Protein AF-A0A821RF30-F1 (afdb_monomer)

Mean predicted aligned error: 3.2 Å

Solvent-accessible surface area (backbone atoms only — not comparable to full-atom values): 5169 Å² total; per-residue (Å²): 110,69,66,56,52,51,42,51,36,61,76,75,39,38,80,80,38,57,67,56,55,54,52,47,58,74,48,50,72,69,55,61,79,50,70,83,43,78,91,40,50,63,51,50,50,37,52,50,53,52,42,54,58,52,48,59,59,55,70,70,46,92,62,86,47,73,65,53,48,50,55,49,46,67,56,47,46,77,70,55,67,66,86,76,51,124

Foldseek 3Di:
DVLVVLLCCLLPPCLVCLVSLVVCLVPVVVCVVCCVPPVCPLSNQSSCLSNVQLVVQCVPDPDPDVVVSSVSSNVCSVVRPSVSRD

pLDDT: mean 92.4, std 3.63, range [76.62, 96.69]

Radius of gyration: 12.78 Å; Cα contacts (8 Å, |Δi|>4): 63; chains: 1; bounding box: 32×19×32 Å

Sequence (86 aa):
MILEIINSCLTHTLRYNVNLIYALLYNREIFDYYRTHPSFQDILRNIDTTITFFAEKIDQLKYRSAEYVKETLETSVKQFPLDRLK

Structure (mmCIF, N/CA/C/O backbone):
data_AF-A0A821RF30-F1
#
_entry.id   AF-A0A821RF30-F1
#
loop_
_atom_site.group_PDB
_atom_site.id
_atom_site.type_symbol
_atom_site.label_atom_id
_atom_site.label_alt_id
_atom_site.label_comp_id
_atom_site.label_asym_id
_atom_site.label_entity_id
_atom_site.label_seq_id
_atom_site.pdbx_PDB_ins_code
_atom_site.Cartn_x
_atom_site.Cartn_y
_atom_site.Cartn_z
_atom_site.occupancy
_atom_site.B_iso_or_equiv
_atom_site.auth_seq_id
_atom_site.auth_comp_id
_atom_site.auth_asym_id
_atom_site.auth_atom_id
_atom_site.pdbx_PDB_model_num
ATOM 1 N N . MET A 1 1 ? 14.542 8.220 -9.988 1.00 82.12 1 MET A N 1
ATOM 2 C CA . MET A 1 1 ? 14.750 9.144 -8.848 1.00 82.12 1 MET A CA 1
ATOM 3 C C . MET A 1 1 ? 13.521 9.239 -7.944 1.00 82.12 1 MET A C 1
ATOM 5 O O . MET A 1 1 ? 13.649 8.856 -6.798 1.00 82.12 1 MET A O 1
ATOM 9 N N . ILE A 1 2 ? 12.333 9.665 -8.409 1.00 89.94 2 ILE A N 1
ATOM 10 C CA . ILE A 1 2 ? 11.134 9.730 -7.534 1.00 89.94 2 ILE A CA 1
ATOM 11 C C . ILE A 1 2 ? 10.703 8.349 -7.011 1.00 89.94 2 ILE A C 1
ATOM 13 O O . ILE A 1 2 ? 10.479 8.213 -5.814 1.00 89.94 2 ILE A O 1
ATOM 17 N N . LEU A 1 3 ? 10.641 7.320 -7.866 1.00 92.75 3 LEU A N 1
ATOM 18 C CA . LEU A 1 3 ? 10.299 5.954 -7.431 1.00 92.75 3 LEU A CA 1
ATOM 19 C C . LEU A 1 3 ? 11.274 5.417 -6.371 1.00 92.75 3 LEU A C 1
ATOM 21 O O . LEU A 1 3 ? 10.841 4.822 -5.395 1.00 92.75 3 LEU A O 1
ATOM 25 N N . GLU A 1 4 ? 12.566 5.712 -6.509 1.00 93.25 4 GLU A N 1
ATOM 26 C CA . GLU A 1 4 ? 13.591 5.364 -5.512 1.00 93.25 4 GLU A CA 1
ATOM 27 C C . GLU A 1 4 ? 13.373 6.081 -4.174 1.00 93.25 4 GLU A C 1
ATOM 29 O O . GLU A 1 4 ? 13.534 5.486 -3.113 1.00 93.25 4 GLU A O 1
ATOM 34 N N . ILE A 1 5 ? 12.973 7.359 -4.208 1.00 94.25 5 ILE A N 1
ATOM 35 C CA . ILE A 1 5 ? 12.640 8.123 -2.998 1.00 94.25 5 ILE A CA 1
ATOM 36 C C . ILE A 1 5 ? 11.428 7.498 -2.306 1.00 94.25 5 ILE A C 1
ATOM 38 O O . ILE 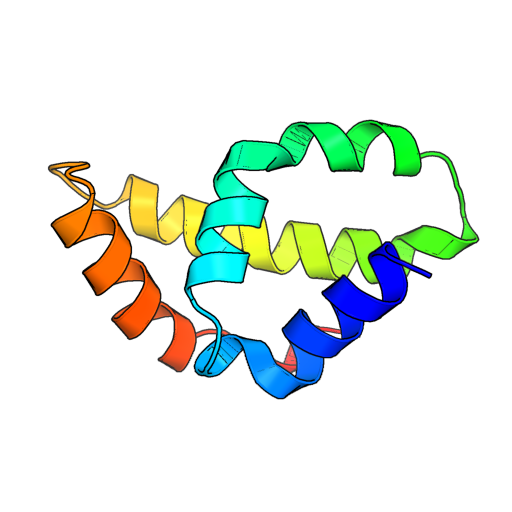A 1 5 ? 11.466 7.276 -1.099 1.00 94.25 5 ILE A O 1
ATOM 42 N N . ILE A 1 6 ? 10.379 7.170 -3.069 1.00 94.25 6 ILE A N 1
ATOM 43 C CA . ILE A 1 6 ? 9.204 6.467 -2.542 1.00 94.25 6 ILE A CA 1
ATOM 44 C C . ILE A 1 6 ? 9.638 5.140 -1.919 1.00 94.25 6 ILE A C 1
ATOM 46 O O . ILE A 1 6 ? 9.287 4.880 -0.773 1.00 94.25 6 ILE A O 1
ATOM 50 N N . ASN A 1 7 ? 10.449 4.346 -2.623 1.00 94.50 7 ASN A N 1
ATOM 51 C CA . ASN A 1 7 ? 10.948 3.064 -2.135 1.00 94.50 7 ASN A CA 1
ATOM 52 C C . ASN A 1 7 ? 11.713 3.208 -0.813 1.00 94.50 7 ASN A C 1
ATOM 54 O O . ASN A 1 7 ? 11.421 2.517 0.156 1.00 94.50 7 ASN A O 1
ATOM 58 N N . SER A 1 8 ? 12.630 4.172 -0.736 1.00 94.00 8 SER A N 1
ATOM 59 C CA . SER A 1 8 ? 13.374 4.479 0.487 1.00 94.00 8 SER A CA 1
ATOM 60 C C . SER A 1 8 ? 12.439 4.856 1.641 1.00 94.00 8 SER A C 1
ATOM 62 O O . SER A 1 8 ? 12.604 4.376 2.766 1.00 94.00 8 SER A O 1
ATOM 64 N N . CYS A 1 9 ? 11.398 5.651 1.374 1.00 94.81 9 CYS A N 1
ATOM 65 C CA . CYS A 1 9 ? 10.393 5.957 2.385 1.00 94.81 9 CYS A CA 1
ATOM 66 C C . CYS A 1 9 ? 9.608 4.714 2.828 1.00 94.81 9 CYS A C 1
ATOM 68 O O . CYS A 1 9 ? 9.405 4.535 4.028 1.00 94.81 9 CYS A O 1
ATOM 70 N N . LEU A 1 1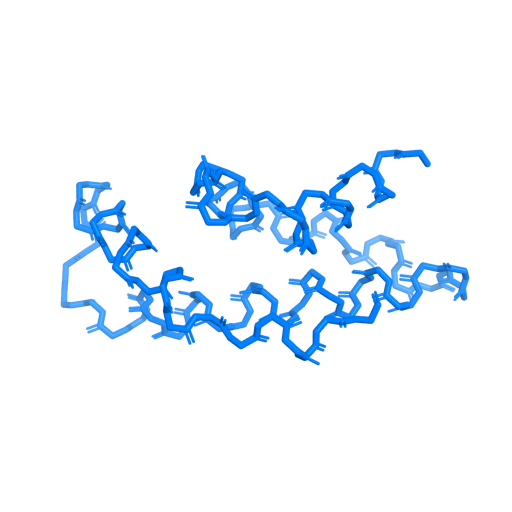0 ? 9.202 3.840 1.901 1.00 93.62 10 LEU A N 1
ATOM 71 C CA . LEU A 1 10 ? 8.502 2.590 2.219 1.00 93.62 10 LEU A CA 1
ATOM 72 C C . LEU A 1 10 ? 9.346 1.673 3.115 1.00 93.62 10 LEU A C 1
ATOM 74 O O . LEU A 1 10 ? 8.835 1.121 4.088 1.00 93.62 10 LEU A O 1
ATOM 78 N N . THR A 1 11 ? 10.640 1.554 2.826 1.00 92.12 11 THR A N 1
ATOM 79 C CA . THR A 1 11 ? 11.530 0.623 3.528 1.00 92.12 11 THR A CA 1
ATOM 80 C C . THR A 1 11 ? 12.026 1.172 4.867 1.00 92.12 11 THR A C 1
ATOM 82 O O . THR A 1 11 ? 12.183 0.414 5.824 1.00 92.12 11 THR A O 1
ATOM 85 N N . HIS A 1 12 ? 12.250 2.486 4.978 1.00 92.12 12 HIS A N 1
ATOM 86 C CA . HIS A 1 12 ? 12.934 3.063 6.143 1.00 92.12 12 HIS A CA 1
ATOM 87 C C . HIS A 1 12 ? 12.067 3.963 7.022 1.00 92.12 12 HIS A C 1
ATOM 89 O O . HIS A 1 12 ? 12.309 4.047 8.226 1.00 92.12 12 HIS A O 1
ATOM 95 N N . THR A 1 13 ? 11.072 4.655 6.461 1.00 92.19 13 THR A N 1
ATOM 96 C CA . THR A 1 13 ? 10.358 5.722 7.186 1.00 92.19 13 THR A CA 1
ATOM 97 C C . THR A 1 13 ? 8.839 5.589 7.178 1.00 92.19 13 THR A C 1
ATOM 99 O O . THR A 1 13 ? 8.158 6.433 7.759 1.00 92.19 13 THR A O 1
ATOM 102 N N . LEU A 1 14 ? 8.295 4.502 6.623 1.00 91.69 14 LEU A N 1
ATOM 103 C CA . LEU A 1 14 ? 6.856 4.289 6.446 1.00 91.69 14 LEU A CA 1
ATOM 104 C C . LEU A 1 14 ? 6.052 4.465 7.739 1.00 91.69 14 LEU A C 1
ATOM 106 O O . LEU A 1 14 ? 5.011 5.115 7.741 1.00 91.69 14 LEU A O 1
ATOM 110 N N . ARG A 1 15 ? 6.577 3.956 8.863 1.00 90.00 15 ARG A N 1
ATOM 111 C CA . ARG A 1 15 ? 5.953 4.066 10.197 1.00 90.00 15 ARG A CA 1
ATOM 112 C C . ARG A 1 15 ? 5.779 5.504 10.684 1.00 90.00 15 ARG A C 1
ATOM 114 O O . ARG A 1 15 ? 4.902 5.758 11.501 1.00 90.00 15 ARG A O 1
ATOM 121 N N . TYR A 1 16 ? 6.597 6.423 10.186 1.00 88.12 16 TYR A N 1
ATOM 122 C CA . TYR A 1 16 ? 6.562 7.843 10.532 1.00 88.12 16 TYR A CA 1
ATOM 123 C C . TYR A 1 16 ? 5.856 8.683 9.461 1.00 88.12 16 TYR A C 1
ATOM 125 O O . TYR A 1 16 ? 5.665 9.880 9.654 1.00 88.12 16 TYR A O 1
ATOM 133 N N . ASN A 1 17 ? 5.469 8.076 8.333 1.00 90.25 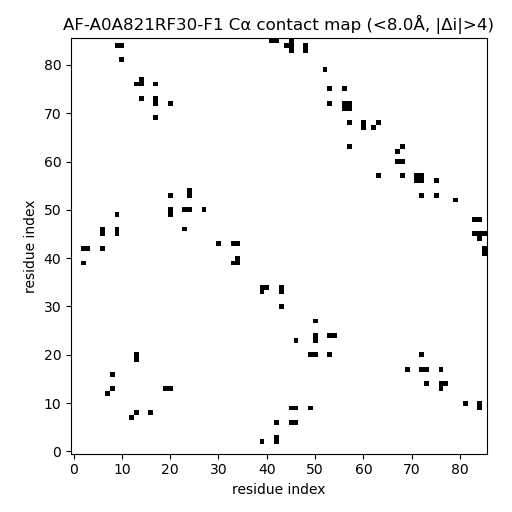17 ASN A N 1
ATOM 134 C CA . ASN A 1 17 ? 4.941 8.785 7.176 1.00 90.25 17 ASN A CA 1
ATOM 135 C C . ASN A 1 17 ? 3.637 8.158 6.666 1.00 90.25 17 ASN A C 1
ATOM 137 O O . ASN A 1 17 ? 3.539 7.657 5.549 1.00 90.25 17 ASN A O 1
ATOM 141 N N . VAL A 1 18 ? 2.601 8.211 7.504 1.00 90.62 18 VAL A N 1
ATOM 142 C CA . VAL A 1 18 ? 1.270 7.680 7.169 1.00 90.62 18 VAL A CA 1
ATOM 143 C C . VAL A 1 18 ? 0.613 8.441 6.011 1.00 90.62 18 VAL A C 1
ATOM 145 O O . VAL A 1 18 ? -0.115 7.855 5.210 1.00 90.62 18 VAL A O 1
ATOM 148 N N . ASN A 1 19 ? 0.927 9.729 5.856 1.00 92.44 19 ASN A N 1
ATOM 149 C CA . ASN A 1 19 ? 0.442 10.534 4.734 1.00 92.44 19 ASN A CA 1
ATOM 150 C C . ASN A 1 19 ? 0.922 9.992 3.381 1.00 92.44 19 ASN A C 1
ATOM 152 O O . ASN A 1 19 ? 0.183 10.073 2.400 1.00 92.44 19 ASN A O 1
ATOM 156 N N . LEU A 1 20 ? 2.119 9.394 3.324 1.00 94.88 20 LEU A N 1
ATOM 157 C CA . LEU A 1 20 ? 2.592 8.719 2.118 1.00 94.88 20 LEU A CA 1
ATOM 158 C C . LEU A 1 20 ? 1.691 7.533 1.759 1.00 94.88 20 LEU A C 1
ATOM 160 O O . LEU A 1 20 ? 1.318 7.399 0.600 1.00 94.88 20 LEU A O 1
ATOM 164 N N . ILE A 1 21 ? 1.280 6.716 2.734 1.00 95.19 21 ILE A N 1
ATOM 165 C CA . ILE A 1 21 ? 0.363 5.588 2.496 1.00 95.19 21 ILE A CA 1
ATOM 166 C C . ILE A 1 21 ? -0.954 6.089 1.899 1.00 95.19 21 ILE A C 1
ATOM 168 O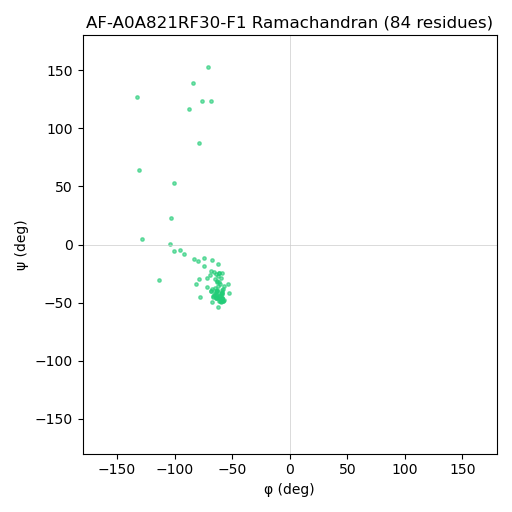 O . ILE A 1 21 ? -1.427 5.550 0.901 1.00 95.19 21 ILE A O 1
ATOM 172 N N . TYR A 1 22 ? -1.515 7.157 2.470 1.00 93.50 22 TYR A N 1
ATOM 173 C CA . TYR A 1 22 ? -2.731 7.779 1.949 1.00 93.50 22 TYR A CA 1
ATOM 174 C C . TYR A 1 22 ? -2.556 8.251 0.497 1.00 93.50 22 TYR A C 1
ATOM 176 O O . TYR A 1 22 ? -3.390 7.962 -0.362 1.00 93.50 22 TYR A O 1
ATOM 184 N N . ALA A 1 23 ? -1.445 8.930 0.200 1.00 95.00 23 ALA A N 1
ATOM 185 C CA . ALA A 1 23 ? -1.140 9.403 -1.146 1.00 95.00 23 ALA A CA 1
ATOM 186 C C . ALA A 1 23 ? -0.971 8.252 -2.154 1.00 95.00 23 ALA A C 1
ATOM 188 O O . ALA A 1 23 ? -1.439 8.375 -3.286 1.00 95.00 23 ALA A O 1
ATOM 189 N N . LEU A 1 24 ? -0.345 7.142 -1.750 1.00 95.75 24 LEU A N 1
ATOM 190 C CA . LEU A 1 24 ? -0.176 5.947 -2.583 1.00 95.75 24 LEU A CA 1
ATOM 191 C C . LEU A 1 24 ? -1.513 5.270 -2.889 1.00 95.75 24 LEU A C 1
ATOM 193 O O . LEU A 1 24 ? -1.764 4.918 -4.036 1.00 95.75 24 LEU A O 1
ATOM 197 N N . LEU A 1 25 ? -2.388 5.135 -1.888 1.00 94.56 25 LEU A N 1
ATOM 198 C CA . LEU A 1 25 ? -3.729 4.574 -2.066 1.00 94.56 25 LEU A CA 1
ATOM 199 C C . LEU A 1 25 ? -4.569 5.410 -3.039 1.00 94.56 25 LEU A C 1
ATOM 201 O O . LEU A 1 25 ? -5.228 4.854 -3.917 1.00 94.56 25 LEU A O 1
ATOM 205 N N . TYR A 1 26 ? -4.525 6.738 -2.895 1.00 94.19 26 TYR A N 1
ATOM 206 C CA . TYR A 1 26 ? -5.283 7.661 -3.740 1.00 94.19 26 TYR A CA 1
ATOM 207 C C . TYR A 1 26 ? -4.766 7.693 -5.186 1.00 94.19 26 TYR A C 1
ATOM 209 O O . TYR A 1 26 ? -5.557 7.720 -6.122 1.00 94.19 26 TYR A O 1
ATOM 217 N N . ASN A 1 27 ? -3.445 7.655 -5.380 1.00 95.06 27 ASN A N 1
ATOM 218 C CA . ASN A 1 27 ? -2.806 7.804 -6.693 1.00 95.06 27 ASN A CA 1
ATOM 219 C C . ASN A 1 27 ? -2.309 6.477 -7.293 1.00 95.06 27 ASN A C 1
ATOM 221 O O . ASN A 1 27 ? -1.405 6.489 -8.130 1.00 95.06 27 ASN A O 1
ATOM 225 N N . ARG A 1 28 ? -2.861 5.332 -6.870 1.00 94.88 28 ARG A N 1
ATOM 226 C CA . ARG A 1 28 ? -2.331 4.003 -7.226 1.00 94.88 28 ARG A CA 1
ATOM 227 C C . ARG A 1 28 ? -2.174 3.777 -8.737 1.00 94.88 28 ARG A C 1
ATOM 229 O O . ARG A 1 28 ? -1.231 3.128 -9.169 1.00 94.88 28 ARG A O 1
ATOM 236 N N . GLU A 1 29 ? -3.067 4.352 -9.538 1.00 95.25 29 GLU A N 1
ATOM 237 C CA . GLU A 1 29 ? -3.116 4.165 -10.995 1.00 95.25 29 GLU A CA 1
ATOM 238 C C . GLU A 1 29 ? -1.919 4.806 -11.714 1.00 95.25 29 GLU A C 1
ATOM 240 O O . GLU A 1 29 ? -1.529 4.365 -12.792 1.00 95.25 29 GLU A O 1
ATOM 245 N N . ILE A 1 30 ? -1.260 5.800 -11.102 1.00 94.62 30 ILE A N 1
ATOM 246 C CA . ILE A 1 30 ? -0.062 6.433 -11.678 1.00 94.62 30 ILE A CA 1
ATOM 247 C C . ILE A 1 30 ? 1.081 5.414 -11.821 1.00 94.62 30 ILE A C 1
ATOM 249 O O . ILE A 1 30 ? 1.929 5.547 -12.708 1.00 94.62 30 ILE A O 1
ATOM 253 N N . PHE A 1 31 ? 1.105 4.377 -10.979 1.00 94.44 31 PHE A N 1
ATOM 254 C CA . PHE A 1 31 ? 2.143 3.351 -11.019 1.00 94.44 31 PHE A CA 1
ATOM 255 C C . PHE A 1 31 ? 1.992 2.380 -12.197 1.00 94.44 31 PHE A C 1
ATOM 257 O O . PHE A 1 31 ? 2.979 1.772 -12.615 1.00 94.44 31 PHE A O 1
ATOM 264 N N . ASP A 1 32 ? 0.806 2.305 -12.807 1.00 92.94 32 ASP A N 1
ATOM 265 C CA . ASP A 1 32 ? 0.534 1.410 -13.934 1.00 92.94 32 ASP A CA 1
ATOM 266 C C . ASP A 1 32 ? 1.384 1.753 -15.163 1.00 92.94 32 ASP A C 1
AT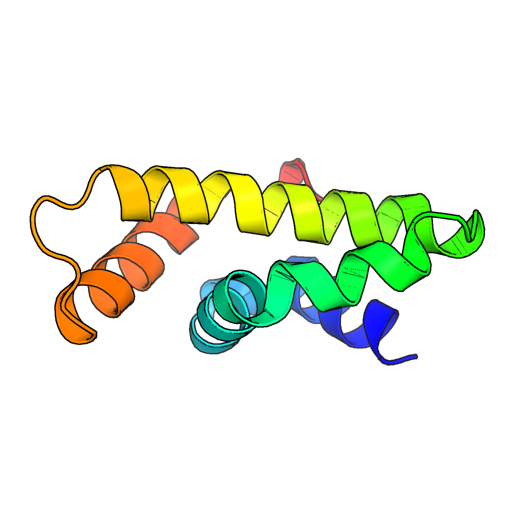OM 268 O O . ASP A 1 32 ? 1.835 0.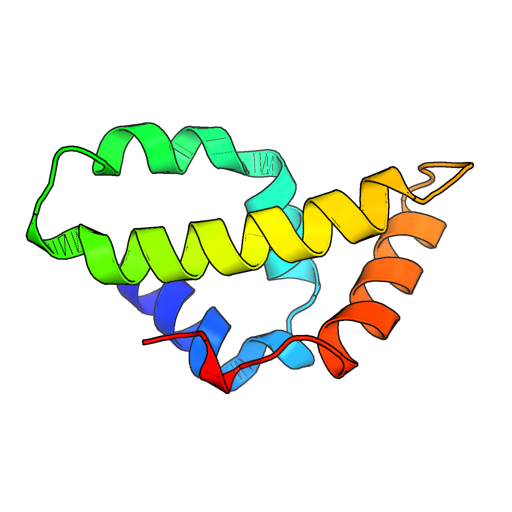854 -15.876 1.00 92.94 32 ASP A O 1
ATOM 272 N N . TYR A 1 33 ? 1.707 3.037 -15.347 1.00 92.88 33 TYR A N 1
ATOM 273 C CA . TYR A 1 33 ? 2.583 3.516 -16.419 1.00 92.88 33 TYR A CA 1
ATOM 274 C C . TYR A 1 33 ? 3.997 2.912 -16.362 1.00 92.88 33 TYR A C 1
ATOM 276 O O . TYR A 1 33 ? 4.649 2.744 -17.390 1.00 92.88 33 TYR A O 1
ATOM 284 N N . TYR A 1 34 ? 4.481 2.554 -15.170 1.00 92.75 34 TYR A N 1
ATOM 285 C CA . TYR A 1 34 ? 5.845 2.059 -14.973 1.00 92.75 34 TYR A CA 1
ATOM 286 C C . TYR A 1 34 ? 5.954 0.531 -15.064 1.00 92.75 34 TYR A C 1
ATOM 288 O O . TYR A 1 34 ? 7.070 0.009 -15.100 1.00 92.75 34 TYR A O 1
ATOM 296 N N . ARG A 1 35 ? 4.827 -0.196 -15.136 1.00 91.31 35 ARG A N 1
ATOM 297 C CA . ARG A 1 35 ? 4.794 -1.671 -15.077 1.00 91.31 35 ARG A CA 1
ATOM 298 C C . ARG A 1 35 ? 5.548 -2.364 -16.206 1.00 91.31 35 ARG A C 1
ATOM 300 O O . ARG A 1 35 ? 5.979 -3.497 -16.029 1.00 91.31 35 ARG A O 1
ATOM 307 N N . THR A 1 36 ? 5.722 -1.714 -17.354 1.00 91.50 36 THR A N 1
ATOM 308 C CA . THR A 1 36 ? 6.456 -2.283 -18.495 1.00 91.50 36 THR A CA 1
ATOM 309 C C . THR A 1 36 ? 7.969 -2.107 -18.381 1.00 91.50 36 THR A C 1
ATOM 311 O O . THR A 1 36 ? 8.708 -2.748 -19.125 1.00 91.50 36 THR A O 1
ATOM 314 N N . HIS A 1 37 ? 8.454 -1.272 -17.455 1.00 93.88 37 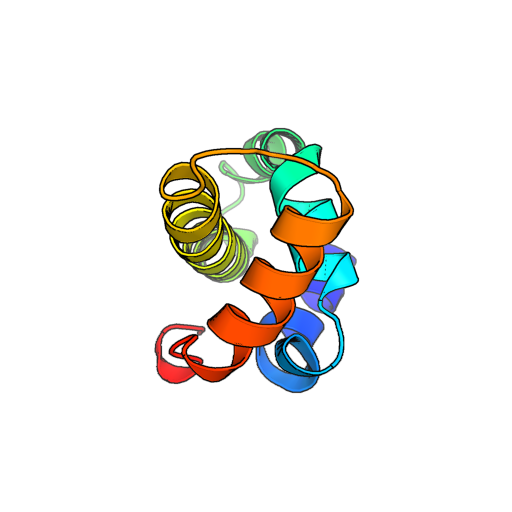HIS A N 1
ATOM 315 C CA . HIS A 1 37 ? 9.876 -0.987 -17.315 1.00 93.88 37 HIS A CA 1
ATOM 316 C C . HIS A 1 37 ? 10.549 -2.015 -16.379 1.00 93.88 37 HIS A C 1
ATOM 318 O O . HIS A 1 37 ? 10.237 -2.056 -15.183 1.00 93.88 37 HIS A O 1
ATOM 324 N N . PRO A 1 38 ? 11.510 -2.830 -16.860 1.00 91.88 38 PRO A N 1
ATOM 325 C CA . PRO A 1 38 ? 12.107 -3.907 -16.062 1.00 91.88 38 PRO A CA 1
ATOM 326 C C . PRO A 1 38 ? 12.840 -3.410 -14.810 1.00 91.88 38 PRO A C 1
ATOM 328 O O . PRO A 1 38 ? 12.774 -4.034 -13.758 1.00 91.88 38 PRO A O 1
ATOM 331 N N . SER A 1 39 ? 13.497 -2.252 -14.893 1.00 91.56 39 SER A N 1
ATOM 332 C CA . SER A 1 39 ? 14.256 -1.689 -13.766 1.00 91.56 39 SER A CA 1
ATOM 333 C C . SER A 1 39 ? 13.396 -1.243 -12.579 1.00 91.56 39 SER A C 1
ATOM 335 O O . SER A 1 39 ? 13.948 -0.972 -11.521 1.00 91.56 39 SER A O 1
ATOM 337 N N . PHE A 1 40 ? 12.072 -1.136 -12.735 1.00 93.62 40 PHE A N 1
ATOM 338 C CA . PHE A 1 40 ? 11.181 -0.673 -11.665 1.00 93.62 40 PHE A CA 1
ATOM 339 C C . PHE A 1 40 ? 10.386 -1.801 -11.010 1.00 93.62 40 PHE A C 1
ATOM 341 O O . PHE A 1 40 ? 9.625 -1.528 -10.090 1.00 93.62 40 PHE A O 1
ATOM 348 N N . GLN A 1 41 ? 10.560 -3.057 -11.434 1.00 93.50 41 GLN A N 1
ATOM 349 C CA . GLN A 1 41 ? 9.729 -4.168 -10.956 1.00 93.50 41 GLN A CA 1
ATOM 350 C C . GLN A 1 41 ? 9.814 -4.371 -9.439 1.00 93.50 41 GLN A C 1
ATOM 352 O O . GLN A 1 41 ? 8.784 -4.566 -8.800 1.00 93.50 41 GLN A O 1
ATOM 357 N N . ASP A 1 42 ? 11.006 -4.275 -8.845 1.00 93.31 42 ASP A N 1
ATOM 358 C CA . ASP A 1 42 ? 11.162 -4.431 -7.392 1.00 93.31 42 ASP A CA 1
ATOM 359 C C . ASP A 1 42 ? 10.519 -3.270 -6.615 1.00 93.31 42 ASP A C 1
ATOM 361 O O . ASP A 1 42 ? 9.813 -3.493 -5.632 1.00 93.31 42 ASP A O 1
ATOM 365 N N . ILE A 1 43 ? 10.662 -2.034 -7.105 1.00 94.94 43 ILE A N 1
ATOM 366 C CA . ILE A 1 43 ? 10.036 -0.855 -6.489 1.00 94.94 43 ILE A CA 1
ATOM 367 C C . ILE A 1 43 ? 8.511 -0.920 -6.608 1.00 94.94 43 ILE A C 1
ATOM 369 O O . ILE A 1 43 ? 7.799 -0.661 -5.639 1.00 94.94 43 ILE A O 1
ATOM 373 N N . LEU A 1 44 ? 7.996 -1.287 -7.783 1.00 95.38 44 LEU A N 1
ATOM 374 C CA . LEU A 1 44 ? 6.561 -1.443 -8.012 1.00 95.38 44 LEU A CA 1
ATOM 375 C C . LEU A 1 44 ? 5.986 -2.554 -7.142 1.00 95.38 44 LEU A C 1
ATOM 377 O O . LEU A 1 44 ? 4.945 -2.357 -6.531 1.00 95.38 44 LEU A O 1
ATOM 381 N N . ARG A 1 45 ? 6.708 -3.665 -6.974 1.00 95.06 45 ARG A N 1
ATOM 382 C CA . ARG A 1 45 ? 6.324 -4.727 -6.041 1.00 95.06 45 ARG A CA 1
ATOM 383 C C . ARG A 1 45 ? 6.213 -4.217 -4.603 1.00 95.06 45 ARG A C 1
ATOM 385 O O . ARG A 1 45 ? 5.274 -4.599 -3.903 1.00 95.06 45 ARG A O 1
ATOM 392 N N . ASN A 1 46 ? 7.149 -3.384 -4.150 1.00 95.81 46 ASN A N 1
ATOM 393 C CA . ASN A 1 46 ? 7.093 -2.792 -2.814 1.00 95.81 46 ASN A CA 1
ATOM 394 C C . ASN A 1 46 ? 5.870 -1.875 -2.668 1.00 95.81 46 ASN A C 1
ATOM 396 O O . ASN A 1 46 ? 5.116 -2.005 -1.703 1.00 95.81 46 ASN A O 1
ATOM 400 N N . ILE A 1 47 ? 5.621 -1.019 -3.663 1.00 95.94 47 ILE A N 1
ATOM 401 C CA . ILE A 1 47 ? 4.449 -0.135 -3.714 1.00 95.94 47 ILE A CA 1
ATOM 402 C C . ILE A 1 47 ? 3.146 -0.945 -3.703 1.00 95.94 47 ILE A C 1
ATOM 404 O O . ILE A 1 47 ? 2.277 -0.677 -2.875 1.00 95.94 47 ILE A O 1
ATOM 408 N N . ASP A 1 48 ? 3.024 -1.967 -4.549 1.00 96.00 48 ASP A N 1
ATOM 409 C CA . ASP A 1 48 ? 1.841 -2.826 -4.641 1.00 96.00 48 ASP A CA 1
ATOM 410 C C . ASP A 1 48 ? 1.597 -3.591 -3.338 1.00 96.00 48 ASP A C 1
ATOM 412 O O . ASP A 1 48 ? 0.458 -3.699 -2.879 1.00 96.00 48 ASP A O 1
ATOM 416 N N . THR A 1 49 ? 2.663 -4.081 -2.698 1.00 96.19 49 THR A N 1
ATOM 417 C CA . THR A 1 49 ? 2.583 -4.763 -1.398 1.00 96.19 49 THR A CA 1
ATOM 418 C C . THR A 1 49 ? 2.049 -3.820 -0.323 1.00 96.19 49 THR A C 1
ATOM 420 O O . THR A 1 49 ? 1.162 -4.195 0.448 1.00 96.19 49 THR A O 1
ATOM 423 N N . THR A 1 50 ? 2.552 -2.583 -0.284 1.00 96.12 50 THR A N 1
ATOM 424 C CA . THR A 1 50 ? 2.060 -1.544 0.622 1.00 96.12 50 THR A CA 1
ATOM 425 C C . THR A 1 50 ? 0.595 -1.214 0.331 1.00 96.12 50 THR A C 1
ATOM 427 O O . THR A 1 50 ? -0.234 -1.300 1.235 1.00 96.12 50 THR A O 1
ATOM 430 N N . ILE A 1 51 ? 0.249 -0.886 -0.916 1.00 96.44 51 ILE A N 1
ATOM 431 C CA . ILE A 1 51 ? -1.114 -0.504 -1.313 1.00 96.44 51 ILE A CA 1
ATOM 432 C C . ILE A 1 51 ? -2.108 -1.614 -0.980 1.00 96.44 51 ILE A C 1
ATOM 434 O O . ILE A 1 51 ? -3.119 -1.337 -0.342 1.00 96.44 51 ILE A O 1
ATOM 438 N N . THR A 1 52 ? -1.804 -2.861 -1.346 1.00 96.69 52 THR A N 1
ATOM 439 C CA . THR A 1 52 ? -2.691 -4.010 -1.114 1.00 96.69 52 THR A CA 1
ATOM 440 C C . THR A 1 52 ? -2.975 -4.192 0.374 1.00 96.69 52 THR A C 1
ATOM 442 O O . THR A 1 52 ? -4.134 -4.238 0.777 1.00 96.69 52 THR A O 1
ATOM 445 N N . PHE A 1 53 ? -1.932 -4.197 1.214 1.00 96.56 53 PHE A N 1
ATOM 446 C CA . PHE A 1 53 ? -2.096 -4.365 2.659 1.00 96.56 53 PHE A CA 1
ATOM 447 C C . PHE A 1 53 ? -2.989 -3.281 3.277 1.00 96.56 53 PHE A C 1
ATOM 449 O O . PHE A 1 53 ? -3.871 -3.584 4.078 1.00 96.56 53 PHE A O 1
ATOM 456 N N . PHE A 1 54 ? -2.769 -2.008 2.934 1.00 96.06 54 PHE A N 1
ATOM 457 C CA . PHE A 1 54 ? -3.537 -0.915 3.536 1.00 96.06 54 PHE A CA 1
ATOM 458 C C . PHE A 1 54 ? -4.935 -0.758 2.931 1.00 96.06 54 PHE A C 1
ATOM 460 O O . PHE A 1 54 ? -5.854 -0.372 3.653 1.00 96.06 54 PHE A O 1
ATOM 467 N N . ALA A 1 55 ? -5.125 -1.102 1.655 1.00 95.75 55 ALA A N 1
ATOM 468 C CA . ALA A 1 55 ? -6.444 -1.147 1.033 1.00 95.75 55 ALA A CA 1
ATOM 469 C C . ALA A 1 55 ? -7.347 -2.163 1.746 1.00 95.75 55 ALA A C 1
ATOM 471 O O . ALA A 1 55 ? -8.449 -1.805 2.151 1.00 95.75 55 ALA A O 1
ATOM 472 N N . GLU A 1 56 ? -6.841 -3.369 2.031 1.00 95.88 56 GLU A N 1
ATOM 473 C CA . GLU A 1 56 ? -7.579 -4.391 2.787 1.00 95.88 56 GLU A CA 1
ATOM 474 C C . GLU A 1 56 ? -8.000 -3.900 4.182 1.00 95.88 56 GLU A C 1
ATOM 476 O O . GLU A 1 56 ? -9.108 -4.185 4.639 1.00 95.88 56 GLU A O 1
ATOM 481 N N . LYS A 1 57 ? -7.142 -3.131 4.867 1.00 95.00 57 LYS A N 1
ATOM 482 C CA . LYS A 1 57 ? -7.463 -2.548 6.183 1.00 95.00 57 LYS A CA 1
ATOM 483 C C . LYS A 1 57 ? -8.553 -1.486 6.093 1.00 95.00 57 LYS A C 1
ATOM 485 O O . LYS A 1 57 ? -9.412 -1.426 6.968 1.00 95.00 57 LYS A O 1
ATOM 490 N N . ILE A 1 58 ? -8.539 -0.667 5.044 1.00 93.31 58 ILE A N 1
ATOM 491 C CA . ILE A 1 58 ? -9.566 0.355 4.810 1.00 93.31 58 ILE A CA 1
ATOM 492 C C . ILE A 1 58 ? -10.888 -0.280 4.376 1.00 93.31 58 ILE A C 1
ATOM 494 O O . ILE A 1 58 ? -11.950 0.185 4.784 1.00 93.31 58 ILE A O 1
ATOM 498 N N . ASP A 1 59 ? -10.852 -1.349 3.584 1.00 93.12 59 ASP A N 1
ATOM 499 C CA . ASP A 1 59 ? -12.057 -2.044 3.129 1.00 93.12 59 ASP A CA 1
ATOM 500 C C . ASP A 1 59 ? -12.821 -2.719 4.278 1.00 93.12 59 ASP A C 1
ATOM 502 O O . ASP A 1 59 ? -14.038 -2.873 4.196 1.00 93.12 59 ASP A O 1
ATOM 506 N N . GLN A 1 60 ? -12.141 -3.031 5.386 1.00 91.38 60 GLN A N 1
ATOM 507 C CA . GLN A 1 60 ? -12.756 -3.518 6.627 1.00 91.38 60 GLN A CA 1
ATOM 508 C C . GLN A 1 60 ? -13.481 -2.419 7.424 1.00 91.38 60 GLN A C 1
ATOM 510 O O . GLN A 1 60 ? -14.222 -2.725 8.362 1.00 91.38 60 GLN A O 1
ATOM 515 N N . LEU A 1 61 ? -13.303 -1.139 7.073 1.00 89.31 61 LEU A N 1
ATOM 516 C CA . LEU A 1 61 ? -13.972 -0.039 7.759 1.00 89.31 61 LEU A CA 1
ATOM 517 C C . LEU A 1 61 ? -15.437 0.058 7.351 1.00 89.31 61 LEU A C 1
ATOM 519 O O . LEU A 1 61 ? -15.778 0.285 6.191 1.00 89.31 61 LEU A O 1
ATOM 523 N N . LYS A 1 62 ? -16.313 0.003 8.357 1.00 82.75 62 LYS A N 1
ATOM 524 C CA . LYS A 1 62 ? -17.750 0.248 8.189 1.00 82.75 62 LYS A CA 1
ATOM 525 C C . LYS A 1 62 ? -18.046 1.680 7.720 1.00 82.75 62 LYS A C 1
ATOM 527 O O . LYS A 1 62 ? -19.014 1.896 6.996 1.00 82.75 62 LYS A O 1
ATOM 532 N N . TYR A 1 63 ? -17.216 2.647 8.121 1.00 81.50 63 TYR A N 1
ATOM 533 C CA . TYR A 1 63 ? -17.342 4.061 7.762 1.00 81.50 63 TYR A CA 1
ATOM 534 C C . TYR A 1 63 ? -15.990 4.613 7.304 1.00 81.50 63 TYR A C 1
ATOM 536 O O . TYR A 1 63 ? -14.999 4.511 8.022 1.00 81.50 63 TYR A O 1
ATOM 544 N N . ARG A 1 64 ? -15.952 5.235 6.120 1.00 83.38 64 ARG A N 1
ATOM 545 C CA . ARG A 1 64 ? -14.732 5.798 5.517 1.00 83.38 64 ARG A CA 1
ATOM 546 C C . ARG A 1 64 ? -14.651 7.313 5.709 1.00 83.38 64 ARG A C 1
ATOM 548 O O . ARG A 1 64 ? -14.527 8.056 4.740 1.00 83.38 64 ARG A O 1
ATOM 555 N N . SER A 1 65 ? -14.775 7.788 6.949 1.00 89.81 65 SER A N 1
ATOM 556 C CA . SER A 1 65 ? -14.434 9.189 7.225 1.00 89.81 65 SER A CA 1
ATOM 557 C C . SER A 1 65 ? -12.915 9.366 7.143 1.00 89.81 65 SER A C 1
ATOM 559 O O . SER A 1 65 ? -12.161 8.424 7.397 1.00 89.81 65 SER A O 1
ATOM 561 N N . ALA A 1 66 ? -12.453 10.572 6.803 1.00 87.81 66 ALA A N 1
ATOM 562 C CA . ALA A 1 66 ? -11.020 10.864 6.740 1.00 87.81 66 ALA A CA 1
ATOM 563 C C . ALA A 1 66 ? -10.310 10.577 8.078 1.00 87.81 66 ALA A C 1
ATOM 565 O O . ALA A 1 66 ? -9.182 10.090 8.092 1.00 87.81 66 ALA A O 1
ATOM 566 N N . GLU A 1 67 ? -10.997 10.828 9.195 1.00 89.88 67 GLU A N 1
ATOM 567 C CA . GLU A 1 67 ? -10.492 10.592 10.547 1.00 89.88 67 GLU A CA 1
ATOM 568 C C . GLU A 1 67 ? -10.321 9.096 10.843 1.00 89.88 67 GLU A C 1
ATOM 570 O O . GLU A 1 67 ? -9.224 8.673 11.205 1.00 89.88 67 GLU A O 1
ATOM 575 N N . TYR A 1 68 ? -11.341 8.273 10.561 1.00 90.94 68 TYR A N 1
ATOM 576 C CA . TYR A 1 68 ? -11.250 6.820 10.746 1.00 90.94 68 TYR A CA 1
ATOM 577 C C . TYR A 1 68 ? -10.224 6.172 9.816 1.00 90.94 68 TYR A C 1
ATOM 579 O O . TYR A 1 68 ? -9.509 5.258 10.227 1.00 90.94 68 TYR A O 1
ATOM 587 N N . VAL A 1 69 ? -10.114 6.642 8.569 1.00 92.19 69 VAL A N 1
ATOM 588 C CA . VAL A 1 69 ? -9.081 6.159 7.641 1.00 92.19 69 VAL A CA 1
ATOM 589 C C . VAL A 1 69 ? -7.694 6.453 8.208 1.00 92.19 69 VAL A C 1
ATOM 591 O O . VAL A 1 69 ? -6.864 5.548 8.274 1.00 92.19 69 VAL A O 1
ATOM 594 N N . LYS A 1 70 ? -7.444 7.683 8.671 1.00 91.75 70 LYS A N 1
ATOM 595 C CA . LYS A 1 70 ? -6.150 8.065 9.247 1.00 91.75 70 LYS A CA 1
ATOM 596 C C . LYS A 1 70 ? -5.799 7.226 10.479 1.00 91.75 70 LYS A C 1
ATOM 598 O O . LYS A 1 70 ? -4.707 6.663 10.524 1.00 91.75 70 LYS A O 1
ATOM 603 N N . GLU A 1 71 ? -6.726 7.081 11.424 1.00 92.81 71 GLU A N 1
ATOM 604 C CA . GLU A 1 71 ? -6.540 6.264 12.633 1.00 92.81 71 GLU A CA 1
ATOM 605 C C . GLU A 1 71 ? -6.229 4.795 12.288 1.00 92.81 71 GLU A C 1
ATOM 607 O O . GLU A 1 71 ? -5.330 4.163 12.858 1.00 92.81 71 GLU A O 1
ATOM 612 N N . THR A 1 72 ? -6.928 4.258 11.287 1.00 94.31 72 THR A N 1
ATOM 613 C CA . THR A 1 72 ? -6.730 2.885 10.809 1.00 94.31 72 THR A CA 1
ATOM 614 C C . THR A 1 72 ? -5.345 2.698 10.211 1.00 94.31 72 THR A C 1
ATOM 616 O O . THR A 1 72 ? -4.693 1.687 10.483 1.00 94.31 72 THR A O 1
ATOM 619 N N . LEU A 1 73 ? -4.863 3.664 9.426 1.00 94.38 73 LEU A N 1
ATOM 620 C CA . LEU A 1 73 ? -3.521 3.622 8.854 1.00 94.38 73 LEU A CA 1
ATOM 621 C C . LEU A 1 73 ? -2.435 3.729 9.940 1.00 94.38 73 LEU A C 1
ATOM 623 O O . LEU A 1 73 ? -1.501 2.927 9.938 1.00 94.38 73 LEU A O 1
ATOM 627 N N . GLU A 1 74 ? -2.581 4.647 10.901 1.00 93.62 74 GLU A N 1
ATOM 628 C CA . GLU A 1 74 ? -1.657 4.814 12.040 1.00 93.62 74 GLU A CA 1
ATOM 629 C C . GLU A 1 74 ? -1.566 3.557 12.920 1.00 93.62 74 GLU A C 1
ATOM 631 O O . GLU A 1 74 ? -0.501 3.218 13.448 1.00 93.62 74 GLU A O 1
ATOM 636 N N . THR A 1 75 ? -2.668 2.822 13.053 1.00 93.62 75 THR A N 1
ATOM 637 C CA . THR A 1 75 ? -2.690 1.553 13.785 1.00 93.62 75 THR A CA 1
ATOM 638 C C . THR A 1 75 ? -2.102 0.416 12.948 1.00 93.62 75 THR A C 1
ATOM 640 O O . THR A 1 75 ? -1.268 -0.354 13.432 1.00 93.62 75 THR A O 1
ATOM 643 N N . SER A 1 76 ? -2.479 0.327 11.671 1.00 93.81 76 SER A N 1
ATOM 644 C CA . SER A 1 76 ? -2.080 -0.766 10.778 1.00 93.81 76 SER A CA 1
ATOM 645 C C . SER A 1 76 ? -0.607 -0.706 10.378 1.00 93.81 76 SER A C 1
ATOM 647 O O . SER A 1 76 ? 0.004 -1.751 10.169 1.00 93.81 76 SER A O 1
ATOM 649 N N . VAL A 1 77 ? 0.008 0.482 10.325 1.00 94.25 77 VAL A N 1
ATOM 650 C CA . VAL A 1 77 ? 1.428 0.621 9.954 1.00 94.25 77 VAL A CA 1
ATOM 651 C C . VAL A 1 77 ? 2.366 -0.057 10.956 1.00 94.25 77 VAL A C 1
ATOM 653 O O . VAL A 1 77 ? 3.446 -0.518 10.591 1.0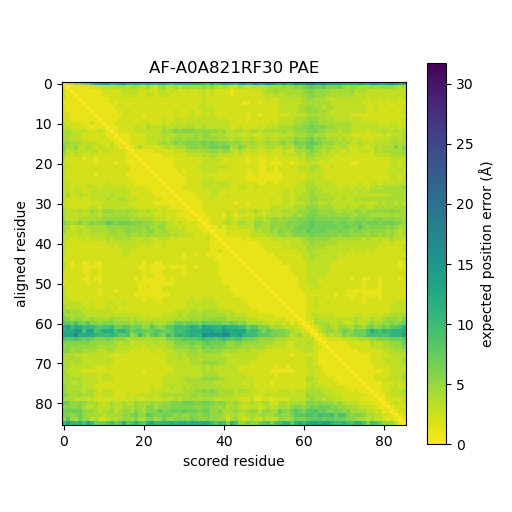0 94.25 77 VAL A O 1
ATOM 656 N N . LYS A 1 78 ? 1.935 -0.203 12.216 1.00 91.62 78 LYS A N 1
ATOM 657 C CA . LYS A 1 78 ? 2.670 -0.950 13.251 1.00 91.62 78 LYS A CA 1
ATOM 658 C C . LYS A 1 78 ? 2.677 -2.458 12.984 1.00 91.62 78 LYS A C 1
ATOM 660 O O . LYS A 1 78 ? 3.596 -3.143 13.419 1.00 91.62 78 LYS A O 1
ATOM 665 N N . GLN A 1 79 ? 1.666 -2.955 12.273 1.00 92.44 79 GLN A N 1
ATOM 666 C CA . GLN A 1 79 ? 1.498 -4.361 11.899 1.00 92.44 79 GLN A CA 1
ATOM 667 C C . GLN A 1 79 ? 2.047 -4.664 10.499 1.00 92.44 79 GLN A C 1
ATOM 669 O O . GLN A 1 79 ? 2.022 -5.818 10.077 1.00 92.44 79 GLN A O 1
ATOM 674 N N . PHE A 1 80 ? 2.510 -3.647 9.764 1.00 93.38 80 PHE A N 1
ATOM 675 C CA . PHE A 1 80 ? 3.003 -3.829 8.407 1.00 93.38 80 PHE A CA 1
ATOM 676 C C . PHE A 1 80 ? 4.313 -4.642 8.410 1.00 93.38 80 PHE A C 1
ATOM 678 O O . PHE A 1 80 ? 5.280 -4.234 9.069 1.00 93.38 80 PHE A O 1
ATOM 685 N N . PRO A 1 81 ? 4.369 -5.775 7.687 1.00 89.88 81 PRO A N 1
ATOM 686 C CA . PRO A 1 81 ? 5.545 -6.637 7.637 1.00 89.88 81 PRO A CA 1
ATOM 687 C C . PRO A 1 81 ? 6.603 -6.045 6.693 1.00 89.88 81 PRO A C 1
ATOM 689 O O . PRO A 1 81 ? 6.625 -6.334 5.496 1.00 89.88 81 PRO A O 1
ATOM 692 N N . LEU A 1 82 ? 7.468 -5.176 7.230 1.00 87.75 82 LEU A N 1
ATOM 693 C CA . LEU A 1 82 ? 8.545 -4.510 6.476 1.00 87.75 82 LEU A CA 1
ATOM 694 C C . LEU A 1 82 ? 9.527 -5.501 5.830 1.00 87.75 82 LEU A C 1
ATOM 696 O O . LEU A 1 82 ? 10.134 -5.178 4.818 1.00 87.75 82 LEU A O 1
ATOM 700 N N . ASP A 1 83 ? 9.640 -6.711 6.373 1.00 88.19 83 ASP A N 1
ATOM 701 C CA . ASP A 1 83 ? 10.420 -7.827 5.828 1.00 88.19 83 ASP A CA 1
ATOM 702 C C . ASP A 1 83 ? 9.938 -8.303 4.446 1.00 88.19 83 ASP A C 1
ATOM 704 O O . ASP A 1 83 ? 10.674 -8.987 3.737 1.00 88.19 83 ASP A O 1
ATOM 708 N N . ARG A 1 84 ? 8.717 -7.933 4.035 1.00 86.19 84 ARG A N 1
ATOM 709 C CA . ARG A 1 84 ? 8.200 -8.223 2.689 1.00 86.19 84 ARG A CA 1
ATOM 710 C C . ARG A 1 84 ? 8.708 -7.261 1.617 1.00 86.19 84 ARG A C 1
ATOM 712 O O . ARG A 1 84 ? 8.518 -7.559 0.435 1.00 86.19 84 ARG A O 1
ATOM 719 N N . LEU A 1 85 ? 9.295 -6.130 2.010 1.00 89.19 85 LEU A N 1
ATOM 720 C CA . LEU A 1 85 ? 9.866 -5.156 1.085 1.00 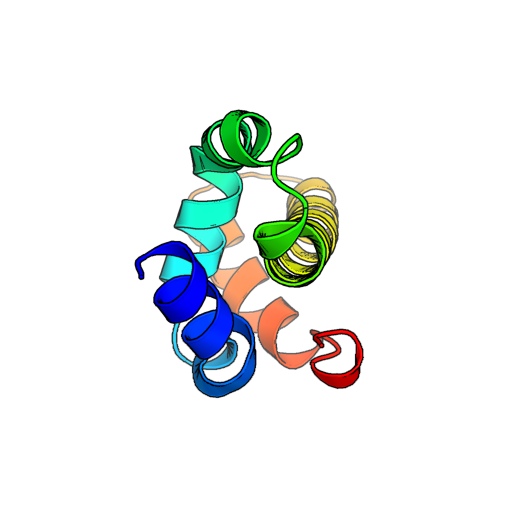89.19 85 LEU A CA 1
ATOM 721 C C . LEU A 1 85 ? 11.291 -5.571 0.695 1.00 89.19 85 LEU A C 1
ATOM 723 O O . LEU A 1 85 ? 12.051 -6.043 1.541 1.00 89.19 85 LEU A O 1
ATOM 727 N N . LYS A 1 86 ? 11.627 -5.419 -0.588 1.00 76.62 86 LYS A N 1
ATOM 728 C CA . LYS A 1 86 ? 12.952 -5.724 -1.150 1.00 76.62 86 LYS A CA 1
ATOM 729 C C . LYS A 1 86 ? 13.833 -4.493 -1.309 1.00 76.62 86 LYS A C 1
ATOM 731 O O . LYS A 1 86 ? 13.282 -3.420 -1.646 1.00 76.62 86 LYS A O 1
#

Nearest PDB structures (foldseek):
  1yq4-assembly1_D  TM=4.194E-01  e=6.017E+00  Gallus gallus
  4akv-assembly1_B  TM=2.092E-01  e=8.229E+00  Homo sapiens

Secondary structure (DSSP, 8-state):
-HHHHHHHIIIIIGGG-HHHHHHHHHTGGGGGGGTT-GGGHHHHHHHHHHHHHHHHHHHT-S---HHHHHHHHHHHGGG--GGG--